Protein AF-J9FV26-F1 (afdb_monomer_lite)

Radius of gyration: 15.57 Å; chains: 1; bounding box: 31×19×37 Å

InterPro domains:
  IPR027417 P-loop containing nucleoside triphosphate hydrolase [G3DSA:3.40.50.300] (1-47)
  IPR059117 APS kinase domain [PF01583] (1-27)

Organism: NCBI:txid749906

pLDDT: mean 95.39, std 5.46, range [65.62, 98.38]

Foldseek 3Di:
DVVCPDPQDDPPRPDDDDDPDDLDDDDCVPDDPVRVVCVVCVSVVHHD

Secondary structure (DSSP, 8-state):
-TTS-STT-BTTTB-----SS-S----TTTS-HHHHHHHHHHHTT---

Sequence (48 aa):
ARKGEVKNFTGISAPFEAPANPALALDTSHLKLEESVEALLRLLGLEP

Structure (mmCIF, N/CA/C/O backbone):
data_AF-J9FV26-F1
#
_entry.id   AF-J9FV26-F1
#
loop_
_atom_site.group_PDB
_atom_site.id
_atom_site.type_symbol
_atom_site.label_atom_id
_atom_site.label_alt_id
_atom_site.label_comp_id
_atom_site.label_asym_id
_atom_site.label_entity_id
_atom_site.label_seq_id
_atom_site.pdbx_PDB_ins_code
_atom_site.Cartn_x
_atom_site.Cartn_y
_atom_site.Cartn_z
_atom_site.occupancy
_atom_site.B_iso_or_equiv
_atom_site.auth_seq_id
_atom_site.auth_comp_id
_atom_si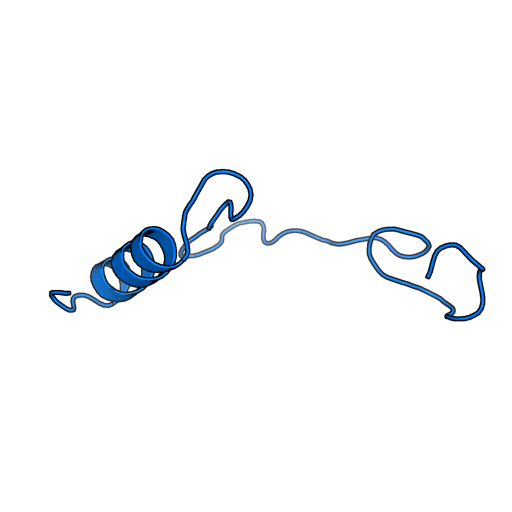te.auth_asym_id
_atom_site.auth_atom_id
_atom_site.pdbx_PDB_model_num
ATOM 1 N N . ALA A 1 1 ? 15.415 -0.042 -12.666 1.00 84.50 1 ALA A N 1
ATOM 2 C CA . ALA A 1 1 ? 14.057 -0.199 -13.232 1.00 84.50 1 ALA A CA 1
ATOM 3 C C . ALA A 1 1 ? 13.966 0.397 -14.644 1.00 84.50 1 ALA A C 1
ATOM 5 O O . ALA A 1 1 ? 14.125 -0.347 -15.600 1.00 84.50 1 ALA A O 1
ATOM 6 N N . ARG A 1 2 ? 13.856 1.727 -14.816 1.00 91.94 2 ARG A N 1
ATOM 7 C CA . ARG A 1 2 ? 13.759 2.359 -16.157 1.00 91.94 2 ARG A CA 1
ATOM 8 C C . ARG A 1 2 ? 15.008 2.230 -17.039 1.00 91.94 2 ARG A C 1
ATOM 10 O O . ARG A 1 2 ? 14.886 2.228 -18.252 1.00 91.94 2 ARG A O 1
ATOM 17 N N . LYS A 1 3 ? 16.193 2.067 -16.442 1.00 95.25 3 LYS A N 1
ATOM 18 C CA . LYS A 1 3 ? 17.441 1.774 -17.170 1.00 95.25 3 LYS A CA 1
ATOM 19 C C . LYS A 1 3 ? 17.502 0.358 -17.777 1.00 95.25 3 LYS A C 1
ATOM 21 O O . LYS A 1 3 ? 18.471 0.041 -18.446 1.00 95.25 3 LYS A O 1
ATOM 26 N N . GLY A 1 4 ? 16.513 -0.508 -17.524 1.00 91.75 4 GLY A N 1
ATOM 27 C CA . GLY A 1 4 ? 16.456 -1.862 -18.095 1.00 91.75 4 GLY A CA 1
ATOM 28 C C . GLY A 1 4 ? 17.352 -2.914 -17.425 1.00 91.75 4 GLY A C 1
ATOM 29 O O . GLY A 1 4 ? 17.314 -4.073 -17.814 1.00 91.75 4 GLY A O 1
ATOM 30 N N . GLU A 1 5 ? 18.111 -2.546 -16.389 1.00 96.94 5 GLU A N 1
ATOM 31 C CA . GLU A 1 5 ? 19.017 -3.454 -15.656 1.00 96.94 5 GLU A CA 1
ATOM 32 C C . GLU A 1 5 ? 18.285 -4.591 -14.914 1.00 96.94 5 GLU A C 1
ATOM 34 O O . GLU A 1 5 ? 18.857 -5.649 -14.673 1.00 96.94 5 GLU A O 1
ATOM 39 N N . VAL A 1 6 ? 17.007 -4.386 -14.570 1.00 94.62 6 VAL A N 1
ATOM 40 C CA . VAL A 1 6 ? 16.158 -5.390 -13.913 1.00 94.62 6 VAL A CA 1
ATOM 41 C C . VAL A 1 6 ? 15.098 -5.856 -14.903 1.00 94.62 6 VAL A C 1
ATOM 43 O O . VAL A 1 6 ? 14.264 -5.060 -15.343 1.00 94.62 6 VAL A O 1
ATOM 46 N N . LYS A 1 7 ? 15.134 -7.145 -15.250 1.00 94.25 7 LYS A N 1
ATOM 47 C CA . LYS A 1 7 ? 14.127 -7.779 -16.110 1.00 94.25 7 LYS A CA 1
ATOM 48 C C . LYS A 1 7 ? 12.794 -7.904 -15.371 1.00 94.25 7 LYS A C 1
ATOM 50 O O . LYS A 1 7 ? 12.786 -8.103 -14.161 1.00 94.25 7 LYS A O 1
ATOM 55 N N . ASN A 1 8 ? 11.692 -7.834 -16.119 1.00 95.25 8 ASN A N 1
ATOM 56 C CA . ASN A 1 8 ? 10.326 -8.053 -15.625 1.00 95.25 8 ASN A CA 1
ATOM 57 C C . ASN A 1 8 ? 9.979 -7.207 -14.392 1.00 95.25 8 ASN A C 1
ATOM 59 O O . ASN A 1 8 ? 9.424 -7.694 -13.412 1.00 95.25 8 ASN A O 1
ATOM 63 N N . PHE A 1 9 ? 10.336 -5.928 -14.432 1.00 96.62 9 PHE A N 1
ATOM 64 C CA . PHE A 1 9 ? 10.046 -5.015 -13.342 1.00 96.62 9 PHE A CA 1
ATOM 65 C C . PHE A 1 9 ? 8.557 -4.645 -13.373 1.00 96.62 9 PHE A C 1
ATOM 67 O O . PHE A 1 9 ? 8.091 -4.025 -14.334 1.00 96.62 9 PHE A O 1
ATOM 74 N N . THR A 1 10 ? 7.815 -5.023 -12.333 1.00 95.12 10 THR A N 1
ATOM 75 C CA . THR A 1 10 ? 6.377 -4.759 -12.181 1.00 95.12 10 THR A CA 1
ATOM 76 C C . THR A 1 10 ? 6.054 -3.268 -12.304 1.00 95.12 10 THR A C 1
ATOM 78 O O . THR A 1 10 ? 6.736 -2.423 -11.726 1.00 95.12 10 THR A O 1
ATOM 81 N N . GLY A 1 11 ? 5.033 -2.935 -13.096 1.00 93.06 11 GLY A N 1
ATOM 82 C CA . GLY A 1 11 ? 4.649 -1.554 -13.407 1.00 93.06 11 GLY A CA 1
ATOM 83 C C . GLY A 1 11 ? 5.553 -0.854 -14.432 1.00 93.06 11 GLY A C 1
ATOM 84 O O . GLY A 1 11 ? 5.355 0.328 -14.706 1.00 93.06 11 GLY A O 1
ATOM 85 N N . ILE A 1 12 ? 6.545 -1.552 -15.002 1.00 94.94 12 ILE A N 1
ATOM 86 C CA . ILE A 1 12 ? 7.380 -1.044 -16.104 1.00 94.94 12 ILE A CA 1
ATOM 87 C C . ILE A 1 12 ? 7.413 -2.030 -17.271 1.00 94.94 12 ILE A C 1
ATOM 89 O O . ILE A 1 12 ? 6.950 -1.702 -18.355 1.00 94.94 12 ILE A O 1
ATOM 93 N N . SER A 1 13 ? 7.987 -3.217 -17.068 1.00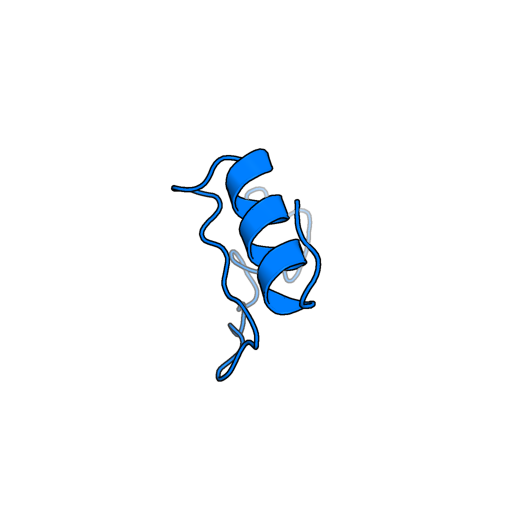 95.19 13 SER A N 1
ATOM 94 C CA . SER A 1 13 ? 8.132 -4.253 -18.103 1.00 95.19 13 SER A CA 1
ATOM 95 C C . SER A 1 13 ? 7.353 -5.531 -17.798 1.00 95.19 13 SER A C 1
ATOM 97 O O . SER A 1 13 ? 7.258 -6.400 -18.657 1.00 95.19 13 SER A O 1
ATOM 99 N N . ALA A 1 14 ? 6.770 -5.627 -16.602 1.00 96.81 14 ALA A N 1
ATOM 100 C CA . ALA A 1 14 ? 5.780 -6.632 -16.235 1.00 96.81 14 ALA A CA 1
ATOM 101 C C . ALA A 1 14 ? 4.509 -5.944 -15.696 1.00 96.81 14 ALA A C 1
ATOM 103 O O . ALA A 1 14 ? 4.617 -4.867 -15.096 1.00 96.81 14 ALA A O 1
ATOM 104 N N . PRO A 1 15 ? 3.313 -6.526 -15.898 1.00 95.88 15 PRO A N 1
ATOM 105 C CA . PRO A 1 15 ? 2.066 -5.963 -15.388 1.00 95.88 15 PRO A CA 1
ATOM 106 C C . PRO A 1 15 ? 1.973 -6.083 -13.861 1.00 95.88 15 PRO A C 1
ATOM 108 O O . PRO A 1 15 ? 2.628 -6.924 -13.247 1.00 95.88 15 PRO A O 1
ATOM 111 N N . PHE A 1 16 ? 1.136 -5.241 -13.257 1.00 95.12 16 PHE A N 1
ATOM 112 C CA . PHE A 1 16 ? 0.636 -5.425 -11.898 1.00 95.12 16 PHE A CA 1
ATOM 113 C C . PHE A 1 16 ? -0.855 -5.738 -11.980 1.00 95.12 16 PHE A C 1
ATOM 115 O O . PHE A 1 16 ? -1.608 -4.981 -12.592 1.00 95.12 16 PHE A O 1
ATOM 122 N N . GLU A 1 17 ? -1.277 -6.834 -11.363 1.00 95.69 17 GLU A N 1
ATOM 123 C CA . GLU A 1 17 ? -2.685 -7.209 -11.277 1.00 95.69 17 GLU A CA 1
ATOM 124 C C . GLU A 1 17 ? -3.222 -6.757 -9.921 1.00 95.69 17 GLU A C 1
ATOM 126 O O . GLU A 1 17 ? -2.934 -7.357 -8.886 1.00 95.69 17 GLU A O 1
ATOM 131 N N . ALA A 1 18 ? -3.964 -5.649 -9.920 1.00 95.69 18 ALA A N 1
ATOM 132 C CA . ALA A 1 18 ? -4.571 -5.142 -8.699 1.00 95.69 18 ALA A CA 1
ATOM 133 C C . ALA A 1 18 ? -5.585 -6.159 -8.135 1.00 95.69 18 ALA A C 1
ATOM 135 O O . ALA A 1 18 ? -6.302 -6.795 -8.915 1.00 95.69 18 ALA A O 1
ATOM 136 N N . PRO A 1 19 ? -5.693 -6.306 -6.800 1.00 96.81 19 PRO A N 1
ATOM 137 C CA . PRO A 1 19 ? -6.688 -7.189 -6.204 1.00 96.81 19 PRO A CA 1
ATOM 138 C C . PRO A 1 19 ? -8.106 -6.793 -6.634 1.00 96.81 19 PRO A C 1
ATOM 140 O O . PRO A 1 19 ? -8.495 -5.637 -6.487 1.00 96.81 19 PRO A O 1
ATOM 143 N N . ALA A 1 20 ? -8.895 -7.753 -7.124 1.00 97.50 20 ALA A N 1
ATOM 144 C CA . ALA A 1 20 ? -10.269 -7.493 -7.565 1.00 97.50 20 ALA A CA 1
ATOM 145 C C . ALA A 1 20 ? -11.238 -7.224 -6.400 1.00 97.50 20 ALA A C 1
ATOM 147 O O . ALA A 1 20 ? -12.214 -6.499 -6.563 1.00 97.50 20 ALA A O 1
ATOM 148 N N . ASN A 1 21 ? -10.978 -7.814 -5.229 1.00 97.75 21 ASN A N 1
ATOM 149 C CA . ASN A 1 21 ? -11.799 -7.641 -4.031 1.00 97.75 21 ASN A CA 1
ATOM 150 C C . ASN A 1 21 ? -10.912 -7.533 -2.776 1.00 97.75 21 ASN A C 1
ATOM 152 O O . ASN A 1 21 ? -10.781 -8.504 -2.025 1.00 97.75 21 ASN A O 1
ATOM 156 N N . PRO A 1 22 ? -10.218 -6.400 -2.580 1.00 97.38 22 PRO A N 1
ATOM 157 C CA . PRO A 1 22 ? -9.418 -6.188 -1.384 1.00 97.38 22 PRO A CA 1
ATOM 158 C C . PRO A 1 22 ? -10.330 -5.955 -0.172 1.00 97.38 22 PRO A C 1
ATOM 160 O O . PRO A 1 22 ? -11.313 -5.227 -0.263 1.00 97.38 22 PRO A O 1
ATOM 163 N N . ALA A 1 23 ? -9.970 -6.512 0.987 1.00 97.94 23 ALA A N 1
ATOM 164 C CA . ALA A 1 23 ? -10.664 -6.209 2.244 1.00 97.94 23 ALA A CA 1
ATOM 165 C C . ALA A 1 23 ? -10.519 -4.727 2.652 1.00 97.94 23 ALA A C 1
ATOM 167 O O . ALA A 1 23 ? -11.400 -4.171 3.299 1.00 97.94 23 ALA A O 1
ATOM 168 N N . LEU A 1 24 ? -9.408 -4.095 2.256 1.00 9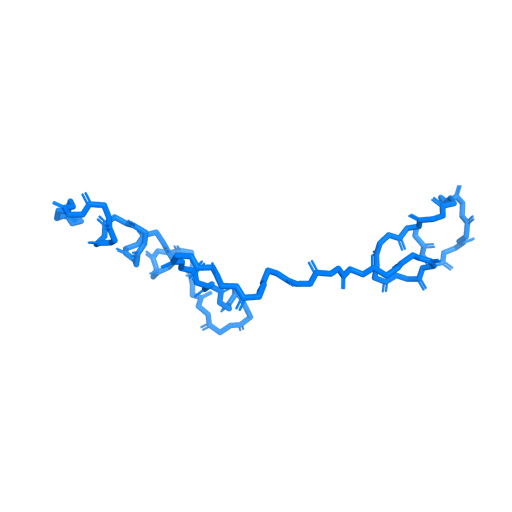7.75 24 LEU A N 1
ATOM 169 C CA . LEU A 1 24 ? -9.140 -2.667 2.400 1.00 97.75 24 LEU A CA 1
ATOM 170 C C . LEU A 1 24 ? -8.166 -2.226 1.302 1.00 97.75 24 LEU A C 1
ATOM 172 O O . LEU A 1 24 ? -7.163 -2.896 1.054 1.00 97.75 24 LEU A O 1
ATOM 176 N N . ALA A 1 25 ? -8.459 -1.100 0.657 1.00 97.50 25 ALA A N 1
ATOM 177 C CA . ALA A 1 25 ? -7.572 -0.438 -0.294 1.00 97.50 25 ALA A CA 1
ATOM 178 C C . ALA A 1 25 ? -7.154 0.923 0.274 1.00 97.5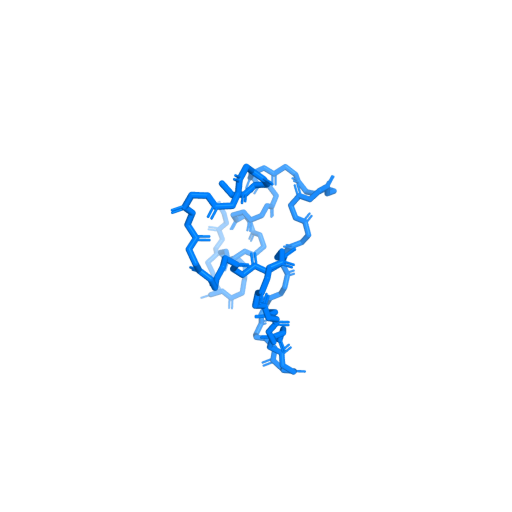0 25 ALA A C 1
ATOM 180 O O . ALA A 1 25 ? -7.998 1.680 0.749 1.00 97.50 25 ALA A O 1
ATOM 181 N N . LEU A 1 26 ? -5.855 1.222 0.225 1.00 97.94 26 LEU A N 1
ATOM 182 C CA . LEU A 1 26 ? -5.272 2.453 0.755 1.00 97.94 26 LEU A CA 1
ATOM 183 C C . LEU A 1 26 ? -4.561 3.190 -0.377 1.00 97.94 26 LEU A C 1
ATOM 185 O O . LEU A 1 26 ? -3.559 2.707 -0.904 1.00 97.94 26 LEU A O 1
ATOM 189 N N . ASP A 1 27 ? -5.082 4.356 -0.752 1.00 97.62 27 ASP A N 1
ATOM 190 C CA . ASP A 1 27 ? -4.429 5.237 -1.716 1.00 97.62 27 ASP A CA 1
ATOM 191 C C . ASP A 1 27 ? -3.422 6.137 -0.995 1.00 97.62 27 ASP A C 1
ATOM 193 O O . ASP A 1 27 ? -3.738 7.232 -0.525 1.00 97.62 27 ASP A O 1
ATOM 197 N N . THR A 1 28 ? -2.181 5.665 -0.911 1.00 97.56 28 THR A N 1
ATOM 198 C CA . THR A 1 28 ? -1.087 6.374 -0.233 1.00 97.56 28 THR A CA 1
ATOM 199 C C . THR A 1 28 ? -0.614 7.624 -0.979 1.00 97.56 28 THR A C 1
ATOM 201 O O . THR A 1 28 ? 0.306 8.290 -0.511 1.00 97.56 28 THR A O 1
ATOM 204 N N . SER A 1 29 ? -1.174 7.936 -2.155 1.00 97.94 29 SER A N 1
ATOM 205 C CA . SER A 1 29 ? -0.935 9.227 -2.813 1.00 97.94 29 SER A CA 1
ATOM 206 C C . SER A 1 29 ? -1.791 10.346 -2.211 1.00 97.94 29 SER A C 1
ATOM 208 O O . SER A 1 29 ? -1.430 11.519 -2.318 1.00 97.94 29 SER A O 1
ATOM 210 N N . HIS A 1 30 ? -2.891 9.982 -1.546 1.00 97.88 30 HIS A N 1
ATOM 211 C CA . HIS A 1 30 ? -3.834 10.910 -0.927 1.00 97.88 30 HIS A CA 1
ATOM 212 C C . HIS A 1 30 ? -3.847 10.816 0.601 1.00 97.88 30 HIS A C 1
ATOM 214 O O . HIS A 1 30 ? -4.106 11.819 1.262 1.00 97.88 30 HIS A O 1
ATOM 220 N N . LEU A 1 31 ? -3.561 9.636 1.157 1.00 97.81 31 LEU A N 1
ATOM 221 C CA . LEU A 1 31 ? -3.530 9.401 2.597 1.00 97.81 31 LEU A CA 1
ATOM 222 C C . LEU A 1 31 ? -2.142 9.652 3.182 1.00 97.81 31 LEU A C 1
ATOM 224 O O . LEU A 1 31 ? -1.122 9.229 2.630 1.00 97.81 31 LEU A O 1
ATOM 228 N N . LYS A 1 32 ? -2.114 10.257 4.368 1.00 98.38 32 LYS A N 1
ATOM 229 C CA . LYS A 1 32 ? -0.956 10.202 5.257 1.00 98.38 32 LYS A CA 1
ATOM 230 C C . LYS A 1 32 ? -0.815 8.806 5.855 1.00 98.38 32 LYS A C 1
ATOM 232 O O . LYS A 1 32 ? -1.728 7.973 5.829 1.00 98.38 32 LYS A O 1
ATOM 237 N N . LEU A 1 33 ? 0.363 8.555 6.414 1.00 97.25 33 LEU A N 1
ATOM 238 C CA . LEU A 1 33 ? 0.675 7.284 7.051 1.00 97.25 33 LEU A CA 1
ATOM 239 C C . LEU A 1 33 ? -0.272 7.001 8.223 1.00 97.25 33 LEU A C 1
ATOM 241 O O . LEU A 1 33 ? -0.809 5.902 8.317 1.00 97.25 33 LEU A O 1
ATOM 245 N N . GLU A 1 34 ? -0.508 7.994 9.079 1.00 98.12 34 GLU A N 1
ATOM 246 C CA . GLU A 1 34 ? -1.343 7.853 10.274 1.00 98.12 34 GLU A CA 1
ATOM 247 C C . GLU A 1 34 ? -2.790 7.496 9.900 1.00 98.12 34 GLU A C 1
ATOM 249 O O . GLU A 1 34 ? -3.365 6.578 10.476 1.00 98.12 34 GLU A O 1
ATOM 254 N N . GLU A 1 35 ? -3.335 8.136 8.862 1.00 98.19 35 GLU A N 1
ATOM 255 C CA . GLU A 1 35 ? -4.685 7.870 8.338 1.00 98.19 35 GLU A CA 1
ATOM 256 C C . GLU A 1 35 ? -4.800 6.452 7.754 1.00 98.19 35 GLU A C 1
ATOM 258 O O . GLU A 1 35 ? -5.808 5.765 7.927 1.00 98.19 35 GLU A O 1
ATOM 263 N N . SER A 1 36 ? -3.740 5.988 7.086 1.00 98.31 36 SER A N 1
ATOM 264 C CA . SER A 1 36 ? -3.664 4.634 6.529 1.00 98.31 36 SER A CA 1
ATOM 265 C C . SER A 1 36 ? -3.654 3.566 7.628 1.00 98.31 36 SER A C 1
ATOM 267 O O . SER A 1 36 ? -4.309 2.530 7.500 1.00 98.31 36 SER A O 1
ATOM 269 N N . VAL A 1 37 ? -2.926 3.822 8.718 1.00 97.88 37 VAL A N 1
ATOM 270 C CA . VAL A 1 37 ? -2.867 2.931 9.885 1.00 97.88 37 VAL A CA 1
ATOM 271 C C . VAL A 1 37 ? -4.196 2.928 10.635 1.00 97.88 37 VAL A C 1
ATOM 273 O O . VAL A 1 37 ? -4.692 1.854 10.967 1.00 97.88 37 VAL A O 1
ATOM 276 N N . GLU A 1 38 ? -4.813 4.090 10.844 1.00 97.88 38 GLU A N 1
ATOM 277 C CA . GLU A 1 38 ? -6.126 4.192 11.489 1.00 97.88 38 GLU A CA 1
ATOM 278 C C . GLU A 1 38 ? -7.192 3.391 10.725 1.00 97.88 38 GLU A C 1
ATOM 280 O O . GLU A 1 38 ? -7.948 2.623 11.323 1.00 97.88 38 GLU A O 1
ATOM 285 N N . ALA A 1 39 ? -7.219 3.500 9.391 1.00 97.31 39 ALA A N 1
ATOM 286 C CA . ALA A 1 39 ? -8.130 2.725 8.551 1.00 97.31 39 ALA A CA 1
ATOM 287 C C . ALA A 1 39 ? -7.920 1.206 8.700 1.00 97.31 39 ALA A C 1
ATOM 289 O O . ALA A 1 39 ? -8.892 0.446 8.731 1.00 97.31 39 ALA A O 1
ATOM 290 N N . LEU A 1 40 ? -6.665 0.763 8.826 1.00 97.75 40 LEU A N 1
ATOM 291 C CA . LEU A 1 40 ? -6.329 -0.641 9.054 1.00 97.75 40 LEU A CA 1
ATOM 292 C C . LEU A 1 40 ? -6.769 -1.124 10.443 1.00 97.75 40 LEU A C 1
ATOM 294 O O . LEU A 1 40 ? -7.370 -2.191 10.548 1.00 97.75 40 LEU A O 1
ATOM 298 N N . LEU A 1 41 ? -6.502 -0.356 11.502 1.00 98.06 41 LEU A N 1
ATOM 299 C CA . LEU A 1 41 ? -6.912 -0.711 12.867 1.00 98.06 41 LEU A CA 1
ATOM 300 C C . LEU A 1 41 ? -8.436 -0.803 12.980 1.00 98.06 41 LEU A C 1
ATOM 302 O O . LEU A 1 41 ? -8.958 -1.790 13.502 1.00 98.06 41 LEU A O 1
ATOM 306 N N . ARG A 1 42 ? -9.150 0.150 12.369 1.00 97.19 42 ARG A N 1
ATOM 307 C CA . ARG A 1 42 ? -10.614 0.145 12.303 1.00 97.19 42 ARG A CA 1
ATOM 308 C C . ARG A 1 42 ? -11.163 -1.094 11.595 1.00 97.19 42 ARG A C 1
ATOM 310 O O . ARG A 1 42 ? -12.136 -1.674 12.0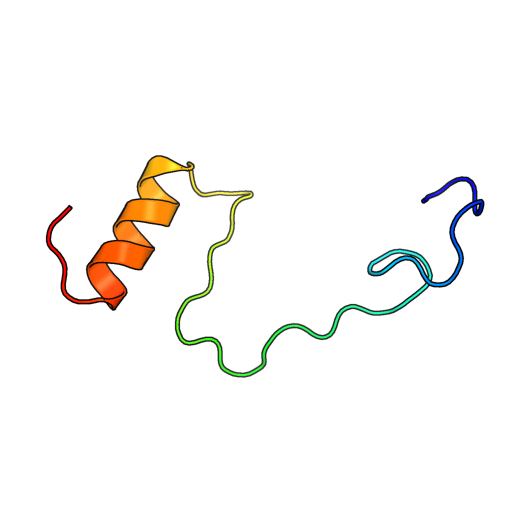69 1.00 97.19 42 ARG A O 1
ATOM 317 N N . LEU A 1 43 ? -10.544 -1.531 10.492 1.00 97.69 43 LEU A N 1
ATOM 318 C CA . LEU A 1 43 ? -10.933 -2.770 9.801 1.00 97.69 43 LEU A CA 1
ATOM 319 C C . LEU A 1 43 ? -10.823 -3.996 10.721 1.00 97.69 43 LEU A C 1
ATOM 321 O O . LEU A 1 43 ? -11.645 -4.906 10.639 1.00 97.69 43 LEU A O 1
ATOM 325 N N . LEU A 1 44 ? -9.813 -4.018 11.590 1.00 97.81 44 LEU A N 1
ATOM 326 C CA . LEU A 1 44 ? -9.571 -5.103 12.540 1.00 97.81 44 LEU A CA 1
ATOM 327 C C . LEU A 1 44 ? -10.434 -5.004 13.811 1.00 97.81 44 LEU A C 1
ATOM 329 O O . LEU A 1 44 ? -10.331 -5.872 14.676 1.00 97.81 44 LEU A O 1
ATOM 333 N N . GLY A 1 45 ? -11.286 -3.978 13.929 1.00 96.94 45 GLY A N 1
ATOM 334 C CA . GLY A 1 45 ? -12.113 -3.741 15.114 1.00 96.94 45 GLY A CA 1
ATOM 335 C C . GLY A 1 45 ? -11.316 -3.256 16.326 1.00 96.94 45 GLY A C 1
ATOM 336 O O . GLY A 1 45 ? -11.723 -3.495 17.461 1.00 96.94 45 GLY A O 1
ATOM 337 N N . LEU A 1 46 ? -10.167 -2.622 16.091 1.00 96.19 46 LEU A N 1
ATOM 338 C CA . LEU A 1 46 ? -9.333 -2.019 17.122 1.00 96.19 46 LEU A CA 1
ATOM 339 C C . LEU A 1 46 ? -9.573 -0.508 17.135 1.00 96.19 46 LEU A C 1
ATOM 341 O O . LEU A 1 46 ? -9.601 0.126 16.079 1.00 96.19 46 LEU A O 1
ATOM 345 N N . GLU A 1 47 ? -9.739 0.060 18.327 1.00 79.94 47 GLU A N 1
ATOM 346 C CA . GLU A 1 47 ? -9.716 1.514 18.496 1.00 79.94 47 GLU A CA 1
ATOM 347 C C . GLU A 1 47 ? -8.264 2.011 18.330 1.00 79.94 47 GLU A C 1
ATOM 349 O O . GLU A 1 47 ? -7.348 1.338 18.821 1.00 79.94 47 GLU A O 1
ATOM 354 N N . PRO A 1 48 ? -8.038 3.123 17.609 1.00 65.62 48 PRO A N 1
ATOM 355 C CA . PRO A 1 48 ? -6.708 3.693 17.401 1.00 65.62 48 PRO A CA 1
ATOM 356 C C . PRO A 1 48 ? -6.065 4.263 18.675 1.00 65.62 48 PRO A C 1
ATOM 358 O O . PRO A 1 48 ? -6.797 4.683 19.602 1.00 65.62 48 PRO A O 1
#

=== Feature glossary ===
The record interleaves many kinds of information about one protein. Here is each kind framed as the question it answers.

Q: What are the backbone torsion angles?
A: φ (phi) and ψ (psi) are the two rotatable backbone dihedrals per residue: φ is the C(i-1)–N–Cα–C torsion, ψ is the N–Cα–C–N(i+1) torsion, both in degrees on (−180°, 180°]. α-helical residues cluster near (−60°, −45°); β-strand residues near (−120°, +130°). A Ramachandran plot is simply a scatter of (φ, ψ) for every residue.

Q: What is the amino-acid chain?
A: This is the polypeptide sequence — one letter per residue, N-terminus first. Length ranges from a few dozen residues for small domains to over a thousand for large multi-domain proteins.

Q: How mobile is each atom in the crystal?
A: For experimental (PDB) structures, the B-factor (temperature factor) quantifies the positional spread of each atom in the crystal — a combination of thermal vibration and static disorder — in units of Å². High B-factors mark flexible loops or poorly resolved regions; low B-factors mark the rigid, well-ordered core.

Q: Are the domains correctly placed relative to each other?
A: Predicted Aligned Error (PAE) is an AlphaFold confidence matrix: entry (i, j) is the expected error in the position of residue j, in ångströms, when the prediction is superimposed on the true structure at residue i. Low PAE within a block of residues means that block is internally rigid and well-predicted; high PAE between two blocks means their relative placement is uncertain even if each block individually is confident.

Q: How confident is the AlphaFold model at each residue?
A: pLDDT is the predicted lDDT-Cα score: AlphaFold's confidence that the local environment of each residue (all inter-atomic distances within 15 Å) is correctly placed. It is a per-residue number between 0 and 100, with higher meaning more reliable.

Q: What family and function is it annotated with?
A: Functional annotations link the protein to curated databases. InterPro entries identify conserved domains and families by matching the sequence against member-database signatures (Pfam, PROSITE, CDD, …). Gene Ontology (GO) terms describe molecular function, biological process, and cellular component in a controlled vocabulary. CATH places the structure in a hierarchical fold classification (Class/Architecture/Topology/Homologous-superfamily). The organism is the source species.

Q: How big and how compact is the whole molecule?
A: Three whole-structure scalars: the radius of gyration (RMS distance of Cα from centroid, in Å), the count of Cα–Cα contacts (pairs closer than 8 Å and separated by more than four residues in sequence — i.e. tertiary, not local, contacts), and the bounding-box dimensions. Together they distinguish compact globular folds from extended fibres or disordered chains.

Q: What known structures does this most resemble?
A: The Foldseek neighbor list gives the closest experimentally determined structures in the PDB, ranked by structural alignment. TM-score near 1 means near-identical fold; near 0.3 means only rough topology match. This is how one finds what a novel AlphaFold prediction most resembles in the solved-structure universe.

Q: Which residues are buried vs exposed?
A: SASA measures how much of the protein is reachable by solvent. It is computed by rolling a water-sized probe over the atomic surface and summing the exposed area (Å²). Per-residue SASA distinguishes core (buried, low SASA) from surface (exposed, high SASA) residues; total SASA is a whole-molecule size measure.

Q: Which residues are in helices, strands, or loops?
A: Eight-state secondary structure (DSSP): H is the canonical α-helix, G the tighter 3₁₀-helix, I the wider π-helix; E/B are β-structure, T and S are turns and bends, and '-' is everything else. DSSP derives these from the pattern of main-chain N–H···O=C hydrogen bonds, not from the sequence.

Q: Where is each backbone atom in 3D?
A: Structure coordinates are given as an mmCIF _atom_site loop: one row per atom with element, residue name, chain id, sequence number, and x/y/z position in Å. Only the four main-chain atoms per residue are included here; side chains are omitted to keep the record compact.

Q: What if only a Cα trace is available?
A: Three-state secondary structure (P-SEA) collapses the eight DSSP classes into helix (a), strand (b), and coil (c). P-SEA assigns these from Cα geometry alone — di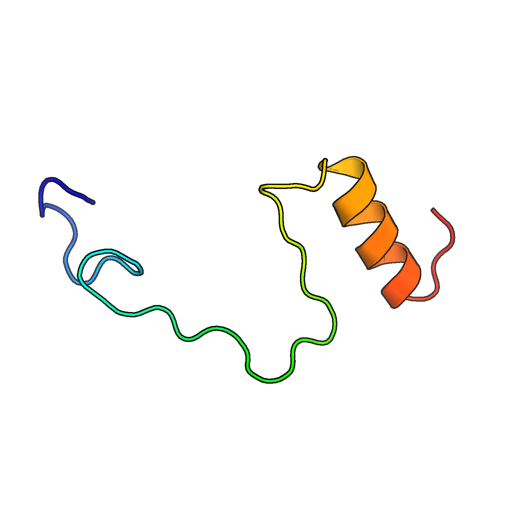stances and angles — without requiring backbone oxygens, so it works on any Cα trace.

Q: What do the rendered images show?
A: The six renders are orthographic views along the three Cartesian axes in both directions. Representation (cartoon, sticks, or surface) and color scheme (sequence-rainbow or by-chain) vary across proteins so the training set covers all the common visualization conventions.

Q: What does the local fold look like, residue by residue?
A: Foldseek's 3Di representation compresses backbone geometry into a per-residue letter drawn from a learned twenty-state alphabet. It captures the tertiary interaction pattern around each residue — which residues are packed against it in space, regardless of where they are in sequence.

Q: What do the diagnostic plots show?
A: The contact map is a binary N×N matrix image: pixel (i, j) is dark where Cα_i and Cα_j are within 8 Å and |i−j|>4. Because the |i−j|>4 filter removes local helical contacts, off-diagonal stripes parallel to the main diagonal indicate parallel β-sheets; stripes perpendicular to it indicate antiparallel β-sheets. The Ramachandran plot scatters every residue's (φ, ψ) pair against the sterically allowed regions. The PAE heatmap renders the predicted-aligned-error matrix.